Protein AF-A0A0S8KVJ9-F1 (afdb_monomer)

Radius of gyration: 24.04 Å; Cα contacts (8 Å, |Δi|>4): 212; chains: 1; bounding box: 94×37×38 Å

Secondary structure (DSSP, 8-state):
--------------------HHHHHHHTTPPEEEEEEE----HHHHHHHHHHHHHHHHHH-GGGEEEEEEE-GGGGGGGBTT-TTHHHHHHHHHTT-EEEEEHHHHHHTT--GGGBPTT-EEES-HHHHHHHHHHTT-EEEE-

Nearest PDB structures (foldseek):
  1l1s-assembly1_A  TM=9.792E-01  e=1.559E-11  Methanothermobacter thermautotrophicus
  2pd2-assembly1_A  TM=9.332E-01  e=1.135E-09  Sulfurisphaera tokodaii str. 7
  8uja-assembly1_A  TM=9.379E-01  e=5.757E-09  Sulfurisphaera tokodaii str. 7
  2fb6-assembly1_A  TM=7.768E-01  e=2.602E-04  Bacteroides thetaiotaomicron VPI-5482
  4f97-assembly1_B  TM=3.739E-01  e=2.899E-01  Streptomyces hygroscopicus subsp. limoneus

Sequence (143 aa):
MLKFLAKSAVIALIVAFASSPAAMAAEAGRKHHVIFHVTDSDQIKWNQALNNAANLQKAVGKENIEVEVVVNGPGLDMMKFESPVGSRMKEAMNNGVSLLACAATMRAAKITEKDLYQGVKTVPGGVGQIMKRQEAGWTYIKI

Mean predicted aligned error: 8.73 Å

Solvent-accessible surface area (backbone atoms only — not comparable to full-atom values): 8201 Å² total; per-residue (Å²): 136,88,82,84,85,78,81,80,81,80,80,80,83,77,78,77,84,72,79,52,72,67,60,57,55,60,56,78,70,51,75,45,48,38,37,36,39,37,44,56,55,50,67,67,58,50,50,47,52,56,48,52,54,53,49,50,30,68,73,68,38,58,92,30,43,50,42,36,40,34,21,30,64,58,17,47,61,51,46,22,56,87,21,96,50,38,72,58,52,49,51,42,41,75,69,63,38,44,44,32,41,12,44,55,44,27,59,76,69,74,51,54,79,87,50,34,29,88,82,60,40,76,39,78,36,36,69,60,51,50,49,57,38,44,76,72,69,30,45,7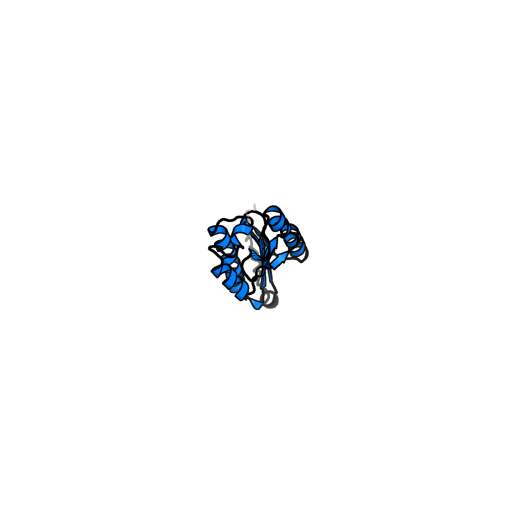8,42,84,91

Foldseek 3Di:
DDDDPDPDDDPDPPPPPDPDPVNVVVLLQAQAEAEEEEAACDPVVVVVLLVVLVVVCVVNPLVRYAAEYEYAHHVVVCQFQPHPCLVSVVVSVVSRYAAEYAVVRCVVVVHDPNRGRPRHHYDPGRVVVVVVCVVVVHHYHYD

pLDDT: mean 89.13, std 16.62, range [39.34, 98.88]

Structure (mmCIF, N/CA/C/O backbone):
data_AF-A0A0S8KVJ9-F1
#
_entry.id   AF-A0A0S8KVJ9-F1
#
loop_
_atom_site.group_PDB
_atom_site.id
_atom_site.type_symbol
_atom_site.label_atom_id
_atom_site.label_alt_id
_atom_site.label_comp_id
_atom_site.label_asym_id
_atom_site.label_entity_id
_atom_site.label_seq_id
_atom_site.pdbx_PDB_ins_code
_atom_site.Cartn_x
_atom_site.Cartn_y
_atom_site.Cartn_z
_atom_site.occupancy
_atom_site.B_iso_or_equiv
_atom_site.auth_seq_id
_atom_site.auth_comp_id
_atom_site.auth_asym_id
_atom_site.auth_atom_id
_atom_site.pdbx_PDB_model_num
ATOM 1 N N . MET A 1 1 ? -78.689 23.752 2.067 1.00 39.34 1 MET A N 1
ATOM 2 C CA . MET A 1 1 ? -77.702 23.004 1.261 1.00 39.34 1 MET A CA 1
ATOM 3 C C . MET A 1 1 ? -76.295 23.309 1.764 1.00 39.34 1 MET A C 1
ATOM 5 O O . MET A 1 1 ? -75.840 24.439 1.682 1.00 39.34 1 MET A O 1
ATOM 9 N N . LEU A 1 2 ? -75.710 22.280 2.374 1.00 43.84 2 LEU A N 1
ATOM 10 C CA . LEU A 1 2 ? -74.306 21.950 2.635 1.00 43.84 2 LEU A CA 1
ATOM 11 C C . LEU A 1 2 ? -73.200 22.880 2.081 1.00 43.84 2 LEU A C 1
ATOM 13 O O . LEU A 1 2 ? -73.023 22.959 0.870 1.00 43.84 2 LEU A O 1
ATOM 17 N N . LYS A 1 3 ? -72.354 23.426 2.968 1.00 40.72 3 LYS A N 1
ATOM 18 C CA . LYS A 1 3 ? -70.911 23.629 2.718 1.00 40.72 3 LYS A CA 1
ATOM 19 C C . LYS A 1 3 ? -70.130 23.368 4.013 1.00 40.72 3 LYS A C 1
ATOM 21 O O . LYS A 1 3 ? -69.891 24.273 4.803 1.00 40.72 3 LYS A O 1
ATOM 26 N N . PHE A 1 4 ? -69.777 22.102 4.239 1.00 44.34 4 PHE A N 1
ATOM 27 C CA . PHE A 1 4 ? -68.784 21.702 5.239 1.00 44.34 4 PHE A CA 1
ATOM 28 C C . PHE A 1 4 ? -67.394 22.068 4.708 1.00 44.34 4 PHE A C 1
ATOM 30 O O . PHE A 1 4 ? -66.943 21.511 3.710 1.00 44.34 4 PHE A O 1
ATOM 37 N N . LEU A 1 5 ? -66.720 23.005 5.372 1.00 55.50 5 LEU A N 1
ATOM 38 C CA . LEU A 1 5 ? -65.309 23.303 5.147 1.00 55.50 5 LEU A CA 1
ATOM 39 C C . LEU A 1 5 ? -64.486 22.436 6.115 1.00 55.50 5 LEU A C 1
ATOM 41 O O . LEU A 1 5 ? -64.148 22.865 7.216 1.00 55.50 5 LEU A O 1
ATOM 45 N N . ALA A 1 6 ? -64.218 21.183 5.747 1.00 51.88 6 ALA A N 1
ATOM 46 C CA . ALA A 1 6 ? -63.342 20.315 6.529 1.00 51.88 6 ALA A CA 1
ATOM 47 C C . ALA A 1 6 ? -61.878 20.627 6.175 1.00 51.88 6 ALA A C 1
ATOM 49 O O . ALA A 1 6 ? -61.394 20.283 5.099 1.00 51.88 6 ALA A O 1
ATOM 50 N N . LYS A 1 7 ? -61.178 21.319 7.079 1.00 46.62 7 LYS A N 1
ATOM 51 C CA . LYS A 1 7 ? -59.721 21.479 7.039 1.00 46.62 7 LYS A CA 1
ATOM 52 C C . LYS A 1 7 ? -59.084 20.126 7.369 1.00 46.62 7 LYS A C 1
ATOM 54 O O . LYS A 1 7 ? -58.979 19.771 8.540 1.00 46.62 7 LYS A O 1
ATOM 59 N N . SER A 1 8 ? -58.684 19.364 6.357 1.00 51.94 8 SER A N 1
ATOM 60 C CA . SER A 1 8 ? -57.922 18.128 6.557 1.00 51.94 8 SER A CA 1
ATOM 61 C C . SER A 1 8 ? -56.517 18.468 7.053 1.00 51.94 8 SER A C 1
ATOM 63 O O . SER A 1 8 ? -55.681 18.956 6.295 1.00 51.94 8 SER A O 1
ATOM 65 N N . ALA A 1 9 ? -56.263 18.234 8.340 1.00 57.25 9 ALA A N 1
ATOM 66 C CA . ALA A 1 9 ? -54.925 18.266 8.910 1.00 57.25 9 ALA A CA 1
ATOM 67 C C . ALA A 1 9 ? -54.165 17.012 8.454 1.00 57.25 9 ALA A C 1
ATOM 69 O O . ALA A 1 9 ? -54.484 15.896 8.859 1.00 57.25 9 ALA A O 1
ATOM 70 N N . VAL A 1 10 ? -53.171 17.195 7.587 1.00 54.25 10 VAL A N 1
ATOM 71 C CA . VAL A 1 10 ? -52.219 16.144 7.221 1.00 54.25 10 VAL A CA 1
ATOM 72 C C . VAL A 1 10 ? -51.217 16.024 8.369 1.00 54.25 10 VAL A C 1
ATOM 74 O O . VAL A 1 10 ? -50.367 16.892 8.550 1.00 54.25 10 VAL A O 1
ATOM 77 N N . ILE A 1 11 ? -51.338 14.972 9.179 1.00 55.00 11 ILE A N 1
ATOM 78 C CA . ILE A 1 11 ? -50.347 14.632 10.205 1.00 55.00 11 ILE A CA 1
ATOM 79 C C . ILE A 1 11 ? -49.155 13.994 9.484 1.00 55.00 11 ILE A C 1
ATOM 81 O O . ILE A 1 11 ? -49.228 12.854 9.031 1.00 55.00 11 ILE A O 1
ATOM 85 N N . ALA A 1 12 ? -48.061 14.744 9.346 1.00 57.59 12 ALA A N 1
ATOM 86 C CA . ALA A 1 12 ? -46.788 14.212 8.880 1.00 57.59 12 ALA A CA 1
ATOM 87 C C . ALA A 1 12 ? -46.187 13.329 9.985 1.00 57.59 12 ALA A C 1
ATOM 89 O O . ALA A 1 12 ? -45.748 13.825 11.023 1.00 57.59 12 ALA A O 1
ATOM 90 N N . LEU A 1 13 ? -46.192 12.013 9.777 1.00 57.78 13 LEU A N 1
ATOM 91 C CA . LEU A 1 13 ? -45.559 11.058 10.680 1.00 57.78 13 LEU A CA 1
ATOM 92 C C . LEU A 1 13 ? -44.036 11.131 10.485 1.00 57.78 13 LEU A C 1
ATOM 94 O O . LEU A 1 13 ? -43.472 10.460 9.624 1.00 57.78 13 LEU A O 1
ATOM 98 N N . ILE A 1 14 ? -43.366 11.985 11.259 1.00 62.69 14 ILE A N 1
ATOM 99 C CA . ILE A 1 14 ? -41.902 12.000 11.339 1.00 62.69 14 ILE A CA 1
ATOM 100 C C . ILE A 1 14 ? -41.491 10.775 12.160 1.00 62.69 14 ILE A C 1
ATOM 102 O O . ILE A 1 14 ? -41.536 10.791 13.389 1.00 62.69 14 ILE A O 1
ATOM 106 N N . VAL A 1 15 ? -41.117 9.689 11.484 1.00 62.44 15 VAL A N 1
ATOM 107 C CA . VAL A 1 15 ? -40.482 8.542 12.139 1.00 62.44 15 VAL A CA 1
ATOM 108 C C . VAL A 1 15 ? -39.050 8.950 12.476 1.00 62.44 15 VAL A C 1
ATOM 110 O O . VAL A 1 15 ? -38.163 8.923 11.626 1.00 62.44 15 VAL A O 1
ATOM 113 N N . ALA A 1 16 ? -38.825 9.382 13.716 1.00 61.03 16 ALA A N 1
ATOM 114 C CA . ALA A 1 16 ? -37.484 9.601 14.234 1.00 61.03 16 ALA A CA 1
ATOM 115 C C . ALA A 1 16 ? -36.781 8.239 14.358 1.00 61.03 16 ALA A C 1
ATOM 117 O O . ALA A 1 16 ? -37.086 7.454 15.256 1.00 61.03 16 ALA A O 1
ATOM 118 N N . PHE A 1 17 ? -35.852 7.943 13.446 1.00 64.62 17 PHE A N 1
ATOM 119 C CA . PHE A 1 17 ? -34.924 6.819 13.585 1.00 64.62 17 PHE A CA 1
ATOM 120 C C . PHE A 1 17 ? -33.962 7.118 14.744 1.00 64.62 17 PHE A C 1
ATOM 122 O O . PHE A 1 17 ? -32.867 7.641 14.554 1.00 64.62 17 PHE A O 1
ATOM 129 N N . ALA A 1 18 ? -34.391 6.827 15.971 1.00 65.94 18 ALA A N 1
ATOM 130 C CA . ALA A 1 18 ? -33.503 6.810 17.120 1.00 65.94 18 ALA A CA 1
ATOM 131 C C . ALA A 1 18 ? -32.612 5.564 17.019 1.00 65.94 18 ALA A C 1
ATOM 133 O O . ALA A 1 18 ? -33.074 4.433 17.185 1.00 65.94 18 ALA A O 1
ATOM 134 N N . SER A 1 19 ? -31.331 5.765 16.715 1.00 64.81 19 SER A N 1
ATOM 135 C CA . SER A 1 19 ? -30.332 4.698 16.729 1.00 64.81 19 SER A CA 1
ATOM 136 C C . SER A 1 19 ? -30.287 4.057 18.118 1.00 64.81 19 SER A C 1
ATOM 138 O O . SER A 1 19 ? -30.054 4.737 19.116 1.00 64.81 19 SER A O 1
ATOM 140 N N . SER A 1 20 ? -30.520 2.745 18.202 1.00 69.12 20 SER A N 1
ATOM 141 C CA . SER A 1 20 ? -30.469 2.028 19.481 1.00 69.12 20 SER A CA 1
ATOM 142 C C . SER A 1 20 ? -29.039 2.018 20.051 1.00 69.12 20 SER A C 1
ATOM 144 O O . SER A 1 20 ? -28.094 1.829 19.282 1.00 69.12 20 SER A O 1
ATOM 146 N N . PRO A 1 21 ? -28.846 2.122 21.382 1.00 67.00 21 PRO A N 1
ATOM 147 C CA . PRO A 1 21 ? -27.520 2.076 22.017 1.00 67.00 21 PRO A CA 1
ATOM 148 C C . PRO A 1 21 ? -26.697 0.833 21.641 1.00 67.00 21 PRO A C 1
ATOM 150 O O . PRO A 1 21 ? -25.482 0.909 21.478 1.00 67.00 21 PRO A O 1
ATOM 153 N N . ALA A 1 22 ? -27.368 -0.302 21.416 1.00 61.44 22 ALA A N 1
ATOM 154 C CA . ALA A 1 22 ? -26.744 -1.538 20.949 1.00 61.44 22 ALA A CA 1
ATOM 155 C C . ALA A 1 22 ? -26.145 -1.425 19.532 1.00 61.44 22 ALA A C 1
ATOM 157 O O . ALA A 1 22 ? -25.120 -2.040 19.257 1.00 61.44 22 ALA A O 1
ATOM 158 N N . ALA A 1 23 ? -26.739 -0.621 18.642 1.00 60.88 23 ALA A N 1
ATOM 159 C CA . ALA A 1 23 ? -26.218 -0.401 17.292 1.00 60.88 23 ALA A CA 1
ATOM 160 C C . ALA A 1 23 ? -24.950 0.469 17.304 1.00 60.88 23 ALA A C 1
ATOM 162 O O . ALA A 1 23 ? -24.013 0.178 16.566 1.00 60.88 23 ALA A O 1
ATOM 163 N N . MET A 1 24 ? -24.887 1.473 18.188 1.00 59.25 24 MET A N 1
ATOM 164 C CA . MET A 1 24 ? -23.684 2.297 18.382 1.00 59.25 24 MET A CA 1
ATOM 165 C C . MET A 1 24 ? -22.543 1.493 19.023 1.00 59.25 24 MET A C 1
ATOM 167 O O . MET A 1 24 ? -21.400 1.571 18.580 1.00 59.25 24 MET A O 1
ATOM 171 N N . ALA A 1 25 ? -22.848 0.654 20.018 1.00 58.62 25 ALA A N 1
ATOM 172 C CA . ALA A 1 25 ? -21.860 -0.235 20.634 1.00 58.62 25 ALA A CA 1
ATOM 173 C C . ALA A 1 25 ? -21.349 -1.317 19.661 1.00 58.62 25 ALA A C 1
ATOM 175 O O . ALA A 1 25 ? -20.169 -1.657 19.682 1.00 58.62 25 ALA A O 1
ATOM 176 N N . ALA A 1 26 ? -22.213 -1.824 18.773 1.00 59.09 26 ALA A N 1
ATOM 177 C CA . ALA A 1 26 ? -21.833 -2.771 17.725 1.00 59.09 26 ALA A CA 1
ATOM 178 C C . ALA A 1 26 ? -20.967 -2.145 16.620 1.00 59.09 26 ALA A C 1
ATOM 180 O O . ALA A 1 26 ? -20.329 -2.878 15.868 1.00 59.09 26 ALA A O 1
ATOM 181 N N . GLU A 1 27 ? -20.955 -0.817 16.486 1.00 61.03 27 GLU A N 1
ATOM 182 C CA . GLU A 1 27 ? -20.034 -0.100 15.603 1.00 61.03 27 GLU A CA 1
ATOM 183 C C . GLU A 1 27 ? -18.670 0.107 16.280 1.00 61.03 27 GLU A C 1
ATOM 185 O O . GLU A 1 27 ? -17.639 -0.148 15.664 1.00 61.03 27 GLU A O 1
ATOM 190 N N . ALA A 1 28 ? -18.664 0.425 17.580 1.00 59.44 28 ALA A N 1
ATOM 191 C CA . ALA A 1 28 ? -17.474 0.696 18.396 1.00 59.44 28 ALA A CA 1
ATOM 192 C C . ALA A 1 28 ? -16.560 -0.521 18.694 1.00 59.44 28 ALA A C 1
ATOM 194 O O . ALA A 1 28 ? -15.683 -0.442 19.550 1.00 59.44 28 ALA A O 1
ATOM 195 N N . GLY A 1 29 ? -16.741 -1.646 17.998 1.00 64.56 29 GLY A N 1
ATOM 196 C CA . GLY A 1 29 ? -15.921 -2.854 18.156 1.00 64.56 29 GLY A CA 1
ATOM 197 C C . GLY A 1 29 ? -15.735 -3.669 16.877 1.00 64.56 29 GLY A C 1
ATOM 198 O O . GLY A 1 29 ? -15.263 -4.807 16.942 1.00 64.56 29 GLY A O 1
ATOM 199 N N . AR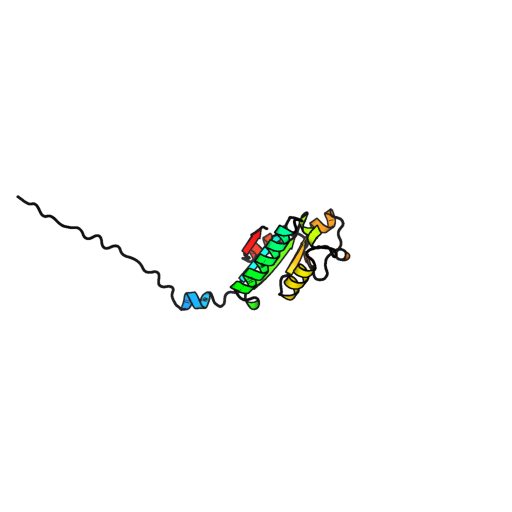G A 1 30 ? -16.123 -3.139 15.706 1.00 79.31 30 ARG A N 1
ATOM 200 C CA . ARG A 1 30 ? -15.871 -3.837 14.439 1.00 79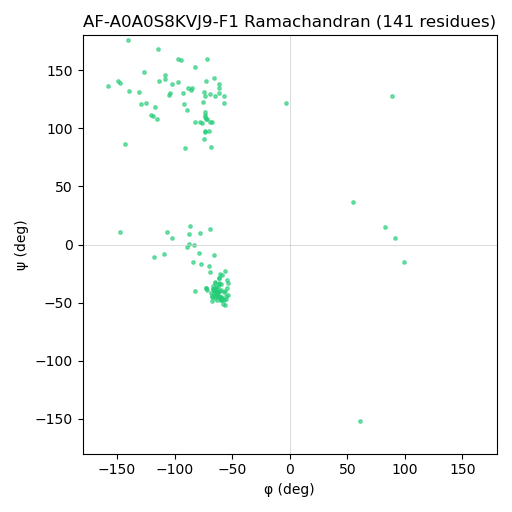.31 30 ARG A CA 1
ATOM 201 C C . ARG A 1 30 ? -14.403 -3.725 14.070 1.00 79.31 30 ARG A C 1
ATOM 203 O O . ARG A 1 30 ? -13.842 -2.638 14.015 1.00 79.31 30 ARG A O 1
ATOM 210 N N . LYS A 1 31 ? -13.813 -4.869 13.733 1.00 91.19 31 LYS A N 1
ATOM 211 C CA . LYS A 1 31 ? -12.556 -4.890 12.996 1.00 91.19 31 LYS A CA 1
ATOM 212 C C . LYS A 1 31 ? -12.836 -4.547 11.541 1.00 91.19 31 LYS A C 1
ATOM 214 O O . LYS A 1 31 ? -13.641 -5.205 10.884 1.00 91.19 31 LYS A O 1
ATOM 219 N N . HIS A 1 32 ? -12.184 -3.502 11.068 1.00 96.62 32 HIS A N 1
ATOM 220 C CA . HIS A 1 32 ? -12.206 -3.062 9.688 1.00 96.62 32 HIS A CA 1
ATOM 221 C C . HIS A 1 32 ? -11.024 -3.649 8.925 1.00 96.62 32 HIS A C 1
ATOM 223 O O . HIS A 1 32 ? -9.992 -4.008 9.493 1.00 96.62 32 HIS A O 1
ATOM 229 N N . HIS A 1 33 ? -11.155 -3.694 7.608 1.00 98.31 33 HIS A N 1
ATOM 230 C CA . HIS A 1 33 ? -10.071 -4.100 6.732 1.00 98.31 33 HIS A CA 1
ATOM 231 C C . HIS A 1 33 ? -10.167 -3.380 5.390 1.00 98.31 33 HIS A C 1
ATOM 233 O O . HIS A 1 33 ? -11.257 -3.125 4.868 1.00 98.31 33 HIS A O 1
ATOM 239 N N . VAL A 1 34 ? -9.025 -2.986 4.844 1.00 98.75 34 VAL A N 1
ATOM 240 C CA . VAL A 1 34 ? -8.975 -2.218 3.600 1.00 98.75 34 VAL A CA 1
ATOM 241 C C . VAL A 1 34 ? -7.734 -2.566 2.800 1.00 98.75 34 VAL A C 1
ATOM 243 O O . VAL A 1 34 ? -6.638 -2.713 3.341 1.00 98.75 34 VAL A O 1
ATOM 246 N N . ILE A 1 35 ? -7.918 -2.680 1.488 1.00 98.88 35 ILE A N 1
ATOM 247 C CA . ILE A 1 35 ? -6.831 -2.797 0.528 1.00 98.88 35 ILE A CA 1
ATOM 248 C C . ILE A 1 35 ? -6.848 -1.599 -0.422 1.00 98.88 35 ILE A C 1
ATOM 250 O O . ILE A 1 35 ? -7.801 -1.372 -1.171 1.00 98.88 35 ILE A O 1
ATOM 254 N N . PHE A 1 36 ? -5.766 -0.829 -0.387 1.00 98.88 36 PHE A N 1
ATOM 255 C CA . PHE A 1 36 ? -5.490 0.234 -1.340 1.00 98.88 36 PHE A CA 1
ATOM 256 C C . PHE A 1 36 ? -4.739 -0.328 -2.539 1.00 98.88 36 PHE A C 1
ATOM 258 O O . PHE A 1 36 ? -3.767 -1.061 -2.379 1.00 98.88 36 PHE A O 1
ATOM 265 N N . HIS A 1 37 ? -5.152 0.050 -3.741 1.00 98.69 37 HIS A N 1
ATOM 266 C CA . HIS A 1 37 ? -4.514 -0.376 -4.979 1.00 98.69 37 HIS A CA 1
ATOM 267 C C . HIS A 1 37 ? -3.890 0.806 -5.705 1.00 98.69 37 HIS A C 1
ATOM 269 O O . HIS A 1 37 ? -4.596 1.609 -6.319 1.00 98.69 37 HIS A O 1
ATOM 275 N N . VAL A 1 38 ? -2.561 0.864 -5.693 1.00 98.50 38 VAL A N 1
ATOM 276 C CA . VAL A 1 38 ? -1.778 1.917 -6.348 1.00 98.50 38 VAL A CA 1
ATOM 277 C C . VAL A 1 38 ? -1.162 1.357 -7.628 1.00 98.50 38 VAL A C 1
ATOM 279 O O . VAL A 1 38 ? -0.531 0.303 -7.610 1.00 98.50 38 VAL A O 1
ATOM 282 N N . THR A 1 39 ? -1.361 2.052 -8.747 1.00 97.69 39 THR A N 1
ATOM 283 C CA . THR A 1 39 ? -0.825 1.646 -10.067 1.00 97.69 39 THR A CA 1
ATOM 284 C C . THR A 1 39 ? 0.144 2.659 -10.662 1.00 97.69 39 THR A C 1
ATOM 286 O O . THR A 1 39 ? 0.769 2.378 -11.678 1.00 97.69 39 THR A O 1
ATOM 289 N N . ASP A 1 40 ? 0.236 3.850 -10.077 1.00 96.50 40 ASP A N 1
ATOM 290 C CA . ASP A 1 40 ? 0.919 5.006 -10.653 1.00 96.50 40 ASP A CA 1
ATOM 291 C C . ASP A 1 40 ? 2.228 5.291 -9.904 1.00 96.50 40 ASP A C 1
ATOM 293 O O . ASP A 1 40 ? 2.292 5.114 -8.686 1.00 96.50 40 ASP A O 1
ATOM 297 N N . SER A 1 41 ? 3.267 5.703 -10.628 1.00 96.06 41 SER A N 1
ATOM 298 C CA . SER A 1 41 ? 4.559 6.126 -10.077 1.00 96.06 41 SER A CA 1
ATOM 299 C C . SER A 1 41 ? 4.557 7.587 -9.615 1.00 96.06 41 SER A C 1
ATOM 301 O O . SER A 1 41 ? 5.578 8.075 -9.148 1.00 96.06 41 SER A O 1
ATOM 303 N N . ASP A 1 42 ? 3.448 8.308 -9.756 1.00 97.00 42 ASP A N 1
ATOM 304 C CA . ASP A 1 42 ? 3.319 9.691 -9.319 1.00 97.00 42 ASP A CA 1
ATOM 305 C C . ASP A 1 42 ? 3.427 9.833 -7.788 1.00 97.00 42 ASP A C 1
ATOM 307 O O . ASP A 1 42 ? 2.720 9.183 -7.008 1.00 97.00 42 ASP A O 1
ATOM 311 N N . GLN A 1 43 ? 4.311 10.732 -7.349 1.00 96.88 43 GLN A N 1
ATOM 312 C CA . GLN A 1 43 ? 4.594 10.949 -5.931 1.00 96.88 43 GLN A CA 1
ATOM 313 C C . GLN A 1 43 ? 3.377 11.501 -5.171 1.00 96.88 43 GLN A C 1
ATOM 315 O O . GLN A 1 43 ? 3.192 11.182 -3.993 1.00 96.88 43 GLN A O 1
ATOM 320 N N . ILE A 1 44 ? 2.528 12.311 -5.813 1.00 97.31 44 ILE A N 1
ATOM 321 C CA . ILE A 1 44 ? 1.331 12.885 -5.186 1.00 97.31 44 ILE A CA 1
ATOM 322 C C . ILE A 1 44 ? 0.319 11.772 -4.897 1.00 97.31 44 ILE A C 1
ATOM 324 O O . ILE A 1 44 ? -0.186 11.690 -3.776 1.00 97.31 44 ILE A O 1
ATOM 328 N N . LYS A 1 45 ? 0.084 10.863 -5.848 1.00 97.44 45 LYS A N 1
ATOM 329 C CA . LYS A 1 45 ? -0.788 9.690 -5.663 1.00 97.44 45 LYS A CA 1
ATOM 330 C C . LYS A 1 45 ? -0.270 8.743 -4.586 1.00 97.44 45 LYS A C 1
ATOM 332 O O . LYS A 1 45 ? -1.038 8.282 -3.743 1.00 97.44 45 LYS A O 1
ATOM 337 N N . TRP A 1 46 ? 1.037 8.507 -4.536 1.00 97.81 46 TRP A N 1
ATOM 338 C CA . TRP A 1 46 ? 1.645 7.737 -3.448 1.00 97.81 46 TRP A CA 1
ATOM 339 C C . TRP A 1 46 ? 1.436 8.380 -2.085 1.00 97.81 46 TRP A C 1
ATOM 341 O O . TRP A 1 46 ? 1.022 7.729 -1.124 1.00 97.81 46 TRP A O 1
ATOM 351 N N . ASN A 1 47 ? 1.662 9.687 -2.010 1.00 97.88 47 ASN A N 1
ATOM 352 C CA . ASN A 1 47 ? 1.431 10.445 -0.796 1.00 97.88 47 ASN A CA 1
ATOM 353 C C . ASN A 1 47 ? -0.042 10.412 -0.371 1.00 97.88 47 ASN A C 1
ATOM 355 O O . ASN A 1 47 ? -0.314 10.331 0.827 1.00 97.88 47 ASN A O 1
ATOM 359 N N . GLN A 1 48 ? -0.970 10.432 -1.329 1.00 98.31 48 GLN A N 1
ATOM 360 C CA . GLN A 1 48 ? -2.402 10.285 -1.089 1.00 98.31 48 GLN A CA 1
ATOM 361 C C . GLN A 1 48 ? -2.745 8.900 -0.528 1.00 98.31 48 GLN A C 1
ATOM 363 O O . GLN A 1 48 ? -3.459 8.826 0.470 1.00 98.31 48 GLN A O 1
ATOM 368 N N . ALA A 1 49 ? -2.213 7.816 -1.101 1.00 98.38 49 ALA A N 1
ATOM 369 C CA . ALA A 1 49 ? -2.439 6.460 -0.597 1.00 98.38 49 ALA A CA 1
ATOM 370 C C . ALA A 1 49 ? -2.005 6.319 0.872 1.00 98.38 49 ALA A C 1
ATOM 372 O O . ALA A 1 49 ? -2.773 5.846 1.711 1.00 98.38 49 ALA A 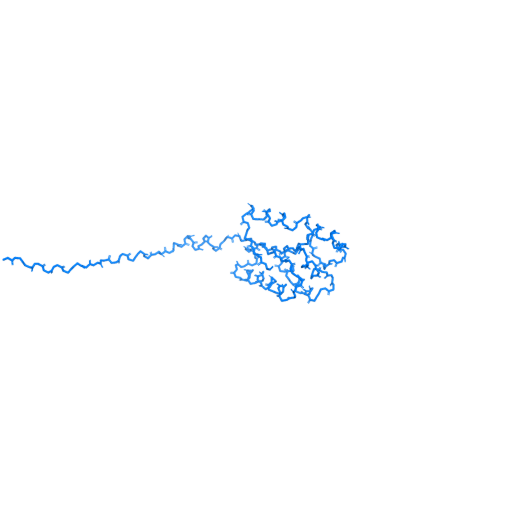O 1
ATOM 373 N N . LEU A 1 50 ? -0.797 6.794 1.198 1.00 98.50 50 LEU A N 1
ATOM 374 C CA . LEU A 1 50 ? -0.249 6.741 2.556 1.00 98.50 50 LEU A CA 1
ATOM 375 C C . LEU A 1 50 ? -1.030 7.637 3.532 1.00 98.50 50 LEU A C 1
ATOM 377 O O . LEU A 1 50 ? -1.283 7.234 4.666 1.00 98.50 50 LEU A O 1
ATOM 381 N N . ASN A 1 51 ? -1.470 8.821 3.088 1.00 98.62 51 ASN A N 1
ATOM 382 C CA . ASN A 1 51 ? -2.341 9.695 3.880 1.00 98.62 51 ASN A CA 1
ATOM 383 C C . ASN A 1 51 ? -3.688 9.032 4.176 1.00 98.62 51 ASN A C 1
ATOM 385 O O . ASN A 1 51 ? -4.160 9.087 5.306 1.00 98.62 51 ASN A O 1
ATOM 389 N N . ASN A 1 52 ? -4.305 8.395 3.181 1.00 98.62 52 ASN A N 1
ATOM 390 C CA . ASN A 1 52 ? -5.595 7.734 3.351 1.00 98.62 52 ASN A CA 1
ATOM 391 C C . ASN A 1 52 ? -5.495 6.558 4.327 1.00 98.62 52 ASN A C 1
ATOM 393 O O . ASN A 1 52 ? -6.356 6.419 5.193 1.00 98.62 52 ASN A O 1
ATOM 397 N N . ALA A 1 53 ? -4.424 5.764 4.243 1.00 98.56 53 ALA A N 1
ATOM 398 C CA . ALA A 1 53 ? -4.142 4.705 5.208 1.00 98.56 53 ALA A CA 1
ATOM 399 C C . ALA A 1 53 ? -4.025 5.251 6.643 1.00 98.56 53 ALA A C 1
ATOM 401 O O . ALA A 1 53 ? -4.728 4.784 7.540 1.00 98.56 53 ALA A O 1
ATOM 402 N N . ALA A 1 54 ? -3.199 6.283 6.849 1.00 98.44 54 ALA A N 1
ATOM 403 C CA . ALA A 1 54 ? -3.004 6.898 8.162 1.00 98.44 54 ALA A CA 1
ATOM 404 C C . ALA A 1 54 ? -4.293 7.539 8.708 1.00 98.44 54 ALA A C 1
ATOM 406 O O . ALA A 1 54 ? -4.617 7.397 9.888 1.00 98.44 54 ALA A O 1
ATOM 407 N N . ASN A 1 55 ? -5.062 8.213 7.851 1.00 98.38 55 ASN A N 1
ATOM 408 C CA . ASN A 1 55 ? -6.326 8.837 8.230 1.00 98.38 55 ASN A CA 1
ATOM 409 C C . ASN A 1 55 ? -7.378 7.800 8.632 1.00 98.38 55 ASN A C 1
ATOM 411 O O . ASN A 1 55 ? -8.074 8.014 9.622 1.00 98.38 55 ASN A O 1
ATOM 415 N N . LEU A 1 56 ? -7.472 6.670 7.921 1.00 96.75 56 LEU A N 1
ATOM 416 C CA . LEU A 1 56 ? -8.365 5.580 8.315 1.00 96.75 56 LEU A CA 1
ATOM 417 C C . LEU A 1 56 ? -7.962 4.995 9.667 1.00 96.75 56 LEU A C 1
ATOM 419 O O . LEU A 1 56 ? -8.809 4.894 10.549 1.00 96.75 56 LEU A O 1
ATOM 423 N N . GLN A 1 57 ? -6.676 4.695 9.868 1.00 97.44 57 GLN A N 1
ATOM 424 C CA . GLN A 1 57 ? -6.173 4.226 11.163 1.00 97.44 57 GLN A CA 1
ATOM 425 C C . GLN A 1 57 ? -6.484 5.211 12.296 1.00 97.44 57 GLN A C 1
ATOM 427 O O . GLN A 1 57 ? -6.881 4.792 13.379 1.00 97.44 57 GLN A O 1
ATOM 432 N N . LYS A 1 58 ? -6.359 6.521 12.053 1.00 96.94 58 LYS A N 1
ATOM 433 C CA . LYS A 1 58 ? -6.721 7.558 13.030 1.00 96.94 58 LYS A CA 1
ATOM 434 C C . LYS A 1 58 ? -8.225 7.603 13.312 1.00 96.94 58 LYS A C 1
ATOM 436 O O . LYS A 1 58 ? -8.609 7.851 14.450 1.00 96.94 58 LYS A O 1
ATOM 441 N N . ALA A 1 59 ? -9.058 7.408 12.294 1.00 95.44 59 ALA A N 1
ATOM 442 C CA . ALA A 1 59 ? -10.507 7.512 12.419 1.00 95.44 59 ALA A CA 1
ATOM 443 C C . ALA A 1 59 ? -11.122 6.342 13.199 1.00 95.44 59 ALA A C 1
ATOM 445 O O . ALA A 1 59 ? -12.041 6.565 13.980 1.00 95.44 59 ALA A O 1
ATOM 446 N N . VAL A 1 60 ? -10.621 5.117 12.998 1.00 94.38 60 VAL A N 1
ATOM 447 C CA . VAL A 1 60 ? -11.219 3.902 13.590 1.00 94.38 6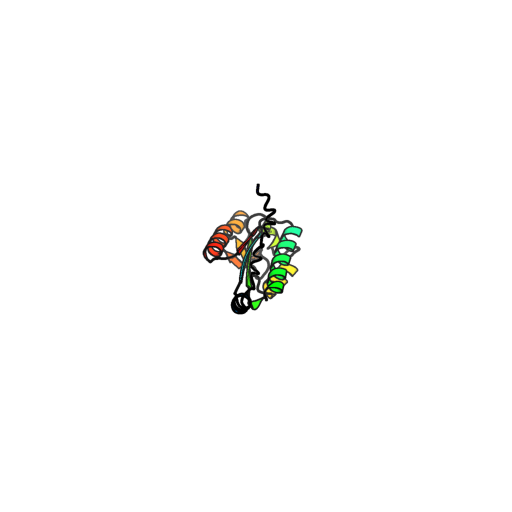0 VAL A CA 1
ATOM 448 C C . VAL A 1 60 ? -10.378 3.269 14.705 1.00 94.38 60 VAL A C 1
ATOM 450 O O . VAL A 1 60 ? -10.844 2.362 15.389 1.00 94.38 60 VAL A O 1
ATOM 453 N N . GLY A 1 61 ? -9.152 3.749 14.918 1.00 94.38 61 GLY A N 1
ATOM 454 C CA . GLY A 1 61 ? -8.164 3.127 15.802 1.00 94.38 61 GLY A CA 1
ATOM 455 C C . GLY A 1 61 ? -7.318 2.108 15.040 1.00 94.38 61 GLY A C 1
ATOM 456 O O . GLY A 1 61 ? -7.839 1.216 14.369 1.00 94.38 61 GLY A O 1
ATOM 457 N N . LYS A 1 62 ? -5.989 2.235 15.128 1.00 93.88 62 LYS A N 1
ATOM 458 C CA . LYS A 1 62 ? -5.032 1.406 14.369 1.00 93.88 62 LYS A CA 1
ATOM 459 C C . LYS A 1 62 ? -5.144 -0.087 14.694 1.00 93.88 62 LYS A C 1
ATOM 461 O O . LYS A 1 62 ? -4.847 -0.924 13.856 1.00 93.88 62 LYS A O 1
ATOM 466 N N . GLU A 1 63 ? -5.568 -0.412 15.906 1.00 93.94 63 GLU A N 1
ATOM 467 C CA . GLU A 1 63 ? -5.806 -1.763 16.411 1.00 93.94 63 GLU A CA 1
ATOM 468 C C . GLU A 1 63 ? -7.123 -2.372 15.910 1.00 93.94 63 GLU A C 1
ATOM 470 O O . GLU A 1 63 ? -7.296 -3.592 15.955 1.00 93.94 63 GLU A O 1
ATOM 475 N N . ASN A 1 64 ? -8.024 -1.533 15.394 1.00 95.88 64 ASN A N 1
ATOM 476 C CA . ASN A 1 64 ? -9.327 -1.932 14.872 1.00 95.88 64 ASN A CA 1
ATOM 477 C C . ASN A 1 64 ? -9.354 -1.977 13.341 1.00 95.88 64 ASN A C 1
ATOM 479 O O . ASN A 1 64 ? -10.423 -2.190 12.773 1.00 95.88 64 ASN A O 1
ATOM 483 N N . ILE A 1 65 ? -8.223 -1.781 12.652 1.00 97.38 65 ILE A N 1
ATOM 484 C CA . ILE A 1 65 ? -8.163 -1.864 11.190 1.00 97.38 65 ILE A CA 1
ATOM 485 C C . ILE A 1 65 ? -6.908 -2.559 10.673 1.00 97.38 65 ILE A C 1
ATOM 487 O O . ILE A 1 65 ? -5.784 -2.213 11.027 1.00 97.38 65 ILE A O 1
ATOM 491 N N . GLU A 1 66 ? -7.110 -3.492 9.749 1.00 98.50 66 GLU A N 1
ATOM 492 C CA . GLU A 1 66 ? -6.041 -4.036 8.917 1.00 98.50 66 GLU A CA 1
ATOM 493 C C . GLU A 1 66 ? -5.937 -3.252 7.605 1.00 98.50 66 GLU A C 1
ATOM 495 O O . GLU A 1 66 ? -6.932 -3.034 6.910 1.00 98.50 66 GLU A O 1
ATOM 500 N N . VAL A 1 67 ? -4.722 -2.821 7.258 1.00 98.81 67 VAL A N 1
ATOM 501 C CA . VAL A 1 67 ? -4.470 -2.016 6.058 1.00 98.81 67 VAL A CA 1
ATOM 502 C C . VAL A 1 67 ? -3.414 -2.684 5.190 1.00 98.81 67 VAL A C 1
ATOM 504 O O . VAL A 1 67 ? -2.269 -2.878 5.604 1.00 98.81 67 VAL A O 1
ATOM 507 N N . GLU A 1 68 ? -3.788 -2.967 3.947 1.00 98.88 68 GLU A N 1
ATOM 508 C CA . GLU A 1 68 ? -2.868 -3.373 2.891 1.00 98.88 68 GLU A CA 1
ATOM 509 C C . GLU A 1 68 ? -2.797 -2.297 1.807 1.00 98.88 68 GLU A C 1
ATOM 511 O O . GLU A 1 68 ? -3.804 -1.708 1.420 1.00 98.88 68 GLU A O 1
ATOM 516 N N . VAL A 1 69 ? -1.601 -2.062 1.278 1.00 98.81 69 VAL A N 1
ATOM 517 C CA . VAL A 1 69 ? -1.386 -1.298 0.049 1.00 98.81 69 VAL A CA 1
ATOM 518 C C . VAL A 1 69 ? -0.730 -2.240 -0.942 1.00 98.81 69 VAL A C 1
ATOM 520 O O . VAL A 1 69 ? 0.418 -2.639 -0.762 1.00 98.81 69 VAL A O 1
ATOM 523 N N . VAL A 1 70 ? -1.461 -2.614 -1.983 1.00 98.81 70 VAL A N 1
ATOM 524 C CA . VAL A 1 70 ? -0.961 -3.473 -3.051 1.00 98.81 70 VAL A CA 1
ATOM 525 C C . VAL A 1 70 ? -0.628 -2.656 -4.284 1.00 98.81 70 VAL A C 1
ATOM 527 O O . VAL A 1 70 ? -1.362 -1.746 -4.679 1.00 98.81 70 VAL A O 1
ATOM 530 N N . VAL A 1 71 ? 0.497 -2.999 -4.900 1.00 98.56 71 VAL A N 1
ATOM 531 C CA . VAL A 1 71 ? 1.074 -2.223 -5.989 1.00 98.56 71 VAL A CA 1
ATOM 532 C C . VAL A 1 71 ? 1.427 -3.123 -7.153 1.00 98.56 71 VAL A C 1
ATOM 534 O O . VAL A 1 71 ? 2.065 -4.168 -7.006 1.00 98.56 71 VAL A O 1
ATOM 537 N N . ASN A 1 72 ? 1.005 -2.704 -8.335 1.00 97.00 72 ASN A N 1
ATOM 538 C CA . ASN A 1 72 ? 1.381 -3.295 -9.608 1.00 97.00 72 ASN A CA 1
ATOM 539 C C . ASN A 1 72 ? 1.587 -2.170 -10.641 1.00 97.00 72 ASN A C 1
ATOM 541 O O . ASN A 1 72 ? 1.378 -0.993 -10.351 1.00 97.00 72 ASN A O 1
ATOM 545 N N . GLY A 1 73 ? 2.026 -2.537 -11.844 1.00 96.00 73 GLY A N 1
ATOM 546 C CA . GLY A 1 73 ? 2.300 -1.570 -12.908 1.00 96.00 73 GLY A CA 1
ATOM 547 C C . GLY A 1 73 ? 3.399 -0.552 -12.548 1.00 96.00 73 GLY A C 1
ATOM 548 O O . GLY A 1 73 ? 4.286 -0.877 -11.753 1.00 96.00 73 GLY A O 1
ATOM 549 N N . PRO A 1 74 ? 3.345 0.664 -13.126 1.00 96.56 74 PRO A N 1
ATOM 550 C CA . PRO A 1 74 ? 4.319 1.734 -12.881 1.00 96.56 74 PRO A CA 1
ATOM 551 C C . PRO A 1 74 ? 4.519 2.094 -11.407 1.00 96.56 74 PRO A C 1
ATOM 553 O O . PRO A 1 74 ? 5.623 2.446 -11.005 1.00 96.56 74 PRO A O 1
ATOM 556 N N . GLY A 1 75 ? 3.490 1.941 -10.567 1.00 96.56 75 GLY A N 1
ATOM 557 C CA . GLY A 1 75 ? 3.590 2.259 -9.141 1.00 96.56 75 GLY A CA 1
ATOM 558 C C . GLY A 1 75 ? 4.703 1.518 -8.403 1.00 96.56 75 GLY A C 1
ATOM 559 O O . GLY A 1 75 ? 5.194 2.017 -7.394 1.00 96.56 75 GLY A O 1
ATOM 560 N N . LEU A 1 76 ? 5.162 0.376 -8.923 1.00 96.88 76 LEU A N 1
ATOM 561 C CA . LEU A 1 76 ? 6.270 -0.381 -8.344 1.00 96.88 76 LEU A CA 1
ATOM 562 C C . LEU A 1 76 ? 7.576 0.435 -8.257 1.00 96.88 76 LEU A C 1
ATOM 564 O O . LEU A 1 76 ? 8.383 0.178 -7.366 1.00 96.88 76 LEU A O 1
ATOM 568 N N . ASP A 1 77 ? 7.773 1.443 -9.113 1.00 95.94 77 ASP A N 1
ATOM 569 C CA . ASP A 1 77 ? 8.960 2.307 -9.066 1.00 95.94 77 ASP A CA 1
ATOM 570 C C . ASP A 1 77 ? 9.098 3.049 -7.733 1.00 95.94 77 ASP A C 1
ATOM 572 O O . ASP A 1 77 ? 10.204 3.203 -7.217 1.00 95.94 77 ASP A O 1
ATOM 576 N N . MET A 1 78 ? 7.979 3.422 -7.114 1.00 97.12 78 MET A N 1
ATOM 577 C CA . MET A 1 78 ? 7.971 4.098 -5.815 1.00 97.12 78 MET A CA 1
ATOM 578 C C . MET A 1 78 ? 8.181 3.146 -4.634 1.00 97.12 78 MET A C 1
ATOM 580 O O . MET A 1 78 ? 8.371 3.615 -3.515 1.00 97.12 78 MET A O 1
ATOM 584 N N . MET A 1 79 ? 8.201 1.828 -4.857 1.00 97.12 79 MET A N 1
ATOM 585 C CA . MET A 1 79 ? 8.569 0.838 -3.837 1.00 97.12 79 MET A CA 1
ATOM 586 C C . MET A 1 79 ? 10.067 0.528 -3.809 1.00 97.12 79 MET A C 1
ATOM 588 O O . MET A 1 79 ? 10.492 -0.271 -2.977 1.00 97.12 79 MET A O 1
ATOM 592 N N . LYS A 1 80 ? 10.872 1.118 -4.698 1.00 96.25 80 LYS A N 1
ATOM 593 C CA . LYS A 1 80 ? 12.318 0.874 -4.759 1.00 96.25 80 LYS A CA 1
ATOM 594 C C . LYS A 1 80 ? 13.067 1.503 -3.580 1.00 96.25 80 LYS A C 1
ATOM 596 O O . LYS A 1 80 ? 12.574 2.433 -2.942 1.00 96.25 80 LYS A O 1
ATOM 601 N N . PHE A 1 81 ? 14.278 1.014 -3.311 1.00 93.00 81 PHE A N 1
ATOM 602 C CA . PHE A 1 81 ? 15.131 1.492 -2.216 1.00 93.00 81 PHE A CA 1
ATOM 603 C C . PHE A 1 81 ? 15.353 3.016 -2.237 1.00 93.00 81 PHE A C 1
ATOM 605 O O . PHE A 1 81 ? 15.222 3.670 -1.206 1.00 93.00 81 PHE A O 1
ATOM 612 N N . GLU A 1 82 ? 15.602 3.593 -3.415 1.00 90.38 82 GLU A N 1
ATOM 613 C CA . GLU A 1 82 ? 15.880 5.029 -3.604 1.00 90.38 82 GLU A CA 1
ATOM 614 C C . GLU A 1 82 ? 14.613 5.890 -3.765 1.00 90.38 82 GLU A C 1
ATOM 616 O O . GLU A 1 82 ? 14.665 7.025 -4.235 1.00 90.38 82 GLU A O 1
ATOM 621 N N . SER A 1 83 ? 13.448 5.351 -3.402 1.00 94.94 83 SER A N 1
ATOM 622 C CA . SER A 1 83 ? 12.174 6.035 -3.589 1.00 94.94 83 SER A CA 1
ATOM 623 C C . SER A 1 83 ? 12.102 7.362 -2.816 1.00 94.94 83 SER A C 1
ATOM 625 O O . SER A 1 83 ? 12.373 7.386 -1.608 1.00 94.94 83 SER A O 1
ATOM 627 N N . PRO A 1 84 ? 11.613 8.454 -3.439 1.00 95.56 84 PRO A N 1
ATOM 628 C CA . PRO A 1 84 ? 11.404 9.731 -2.756 1.00 95.56 84 PRO A CA 1
ATOM 629 C C . PRO A 1 84 ? 10.310 9.666 -1.674 1.00 95.56 84 PRO A C 1
ATOM 631 O O . PRO A 1 84 ? 10.155 10.609 -0.899 1.00 95.56 84 PRO A O 1
ATOM 634 N N . VAL A 1 85 ? 9.548 8.566 -1.593 1.00 96.19 85 VAL A N 1
ATOM 635 C CA . VAL A 1 85 ? 8.568 8.305 -0.522 1.00 96.19 85 VAL A CA 1
ATOM 636 C C . VAL A 1 85 ? 9.028 7.229 0.469 1.00 96.19 85 VAL A C 1
ATOM 638 O O . VAL A 1 85 ? 8.246 6.809 1.320 1.00 96.19 85 VAL A O 1
ATOM 641 N N . GLY A 1 86 ? 10.295 6.800 0.418 1.00 96.50 86 GLY A N 1
ATOM 642 C CA . GLY A 1 86 ? 10.837 5.727 1.261 1.00 96.50 86 GLY A CA 1
ATOM 643 C C . GLY A 1 86 ? 10.660 5.953 2.766 1.00 96.50 86 GLY A C 1
ATOM 644 O O . GLY A 1 86 ? 10.204 5.061 3.485 1.00 96.50 86 GLY A O 1
ATOM 645 N N . SER A 1 87 ? 10.920 7.172 3.252 1.00 96.50 87 SER A N 1
ATOM 646 C CA . SER A 1 87 ? 10.709 7.529 4.664 1.00 96.50 87 SER A CA 1
ATOM 647 C C . SER A 1 87 ? 9.248 7.361 5.093 1.00 96.50 87 SER A C 1
ATOM 649 O O . SER A 1 87 ? 8.975 6.841 6.175 1.00 96.50 87 SER A O 1
ATOM 651 N N . ARG A 1 88 ? 8.308 7.720 4.215 1.00 97.56 88 ARG A N 1
ATOM 652 C CA . ARG A 1 88 ? 6.868 7.590 4.458 1.00 97.56 88 ARG A CA 1
ATOM 653 C C . ARG A 1 88 ? 6.398 6.141 4.394 1.00 97.56 88 ARG A C 1
ATOM 655 O O . ARG A 1 88 ? 5.554 5.741 5.189 1.00 97.56 88 ARG A O 1
ATOM 662 N N . MET A 1 89 ? 6.958 5.338 3.488 1.00 97.94 89 MET A N 1
ATOM 663 C CA . MET A 1 89 ? 6.712 3.893 3.455 1.00 97.94 89 MET A CA 1
ATOM 664 C C . MET A 1 89 ? 7.163 3.232 4.759 1.00 97.94 89 MET A C 1
ATOM 666 O O . MET A 1 89 ? 6.416 2.448 5.340 1.00 97.94 89 MET A O 1
ATOM 670 N N . LYS A 1 90 ? 8.355 3.590 5.256 1.00 98.06 90 LYS A N 1
ATOM 671 C CA . LYS A 1 90 ? 8.860 3.117 6.552 1.00 98.06 90 LYS A CA 1
ATOM 672 C C . LYS A 1 90 ? 7.914 3.481 7.694 1.00 98.06 90 LYS A C 1
ATOM 674 O O . LYS A 1 90 ? 7.596 2.625 8.511 1.00 98.06 90 LYS A O 1
ATOM 679 N N . GLU A 1 91 ? 7.459 4.730 7.743 1.00 98.12 91 GLU A N 1
ATOM 680 C CA . GLU A 1 91 ? 6.500 5.191 8.751 1.00 98.12 91 GLU A CA 1
ATOM 681 C C . GLU A 1 91 ? 5.185 4.401 8.692 1.00 98.12 91 GLU A C 1
ATOM 683 O O . GLU A 1 91 ? 4.723 3.898 9.714 1.00 98.12 91 GLU A O 1
ATOM 688 N N . ALA A 1 92 ? 4.617 4.220 7.497 1.00 98.44 92 ALA A N 1
ATOM 689 C CA . ALA A 1 92 ? 3.391 3.450 7.313 1.00 98.44 92 ALA A CA 1
ATOM 690 C C . ALA A 1 92 ? 3.552 1.994 7.784 1.00 98.44 92 ALA A C 1
ATOM 692 O O . ALA A 1 92 ? 2.705 1.490 8.523 1.00 98.44 92 ALA A O 1
ATOM 693 N N . MET A 1 93 ? 4.660 1.336 7.428 1.00 98.38 93 MET A N 1
ATOM 694 C CA . MET A 1 93 ? 4.950 -0.031 7.875 1.00 98.38 93 MET A CA 1
ATOM 695 C C . MET A 1 93 ? 5.145 -0.125 9.391 1.00 98.38 93 MET A C 1
ATOM 697 O O . MET A 1 93 ? 4.615 -1.043 10.015 1.00 98.38 93 MET A O 1
ATOM 701 N N . ASN A 1 94 ? 5.826 0.847 10.005 1.00 98.00 94 ASN A N 1
ATOM 702 C CA . ASN A 1 94 ? 5.959 0.929 11.464 1.00 98.00 94 ASN A CA 1
ATOM 703 C C . ASN A 1 94 ? 4.600 1.099 12.165 1.00 98.00 94 ASN A C 1
ATOM 705 O O . ASN A 1 94 ? 4.427 0.643 13.294 1.00 98.00 94 ASN A O 1
ATOM 709 N N . ASN A 1 95 ? 3.632 1.718 11.487 1.00 97.69 95 ASN A N 1
ATOM 710 C CA . ASN A 1 95 ? 2.254 1.869 11.950 1.00 97.69 95 ASN A CA 1
ATOM 711 C C . ASN A 1 95 ? 1.344 0.683 11.570 1.00 97.69 95 ASN A C 1
ATOM 713 O O . ASN A 1 95 ? 0.133 0.750 11.774 1.00 97.69 95 ASN A O 1
ATOM 717 N N . GLY A 1 96 ? 1.904 -0.414 11.050 1.00 97.94 96 GLY A N 1
ATOM 718 C CA . GLY A 1 96 ? 1.179 -1.657 10.774 1.00 97.94 96 GLY A CA 1
ATOM 719 C C . GLY A 1 96 ? 0.584 -1.777 9.368 1.00 97.94 96 GLY A C 1
ATOM 720 O O . GLY A 1 96 ? -0.101 -2.759 9.091 1.00 97.94 96 GLY A O 1
ATOM 721 N N . VAL A 1 97 ? 0.851 -0.832 8.460 1.00 98.69 97 VAL A N 1
ATOM 722 C CA . VAL A 1 97 ? 0.426 -0.942 7.056 1.00 98.69 97 VAL A CA 1
ATOM 723 C C . VAL A 1 97 ? 1.293 -1.970 6.326 1.00 98.69 97 VAL A C 1
ATOM 725 O O . VAL A 1 97 ? 2.518 -1.870 6.318 1.00 98.69 97 VAL A O 1
ATOM 728 N N . SER A 1 98 ? 0.675 -2.941 5.653 1.00 98.75 98 SER A N 1
ATOM 729 C CA . SER A 1 98 ? 1.403 -3.900 4.814 1.00 98.75 98 SER A CA 1
ATOM 730 C C . SER A 1 98 ? 1.537 -3.387 3.381 1.00 98.75 98 SER A C 1
ATOM 732 O O . SER A 1 98 ? 0.544 -3.253 2.671 1.00 98.75 98 SER A O 1
ATOM 734 N N . LEU A 1 99 ? 2.770 -3.136 2.941 1.00 98.75 99 LEU A N 1
ATOM 735 C CA . LEU A 1 99 ? 3.087 -2.761 1.561 1.00 98.75 99 LEU A CA 1
ATOM 736 C C . LEU A 1 99 ? 3.409 -4.018 0.739 1.00 98.75 99 LEU A C 1
ATOM 738 O O . LEU A 1 99 ? 4.328 -4.761 1.085 1.00 98.75 99 LEU A O 1
ATOM 742 N N . LEU A 1 100 ? 2.643 -4.266 -0.327 1.00 98.88 100 LEU A N 1
ATOM 743 C CA . LEU A 1 100 ? 2.658 -5.505 -1.108 1.00 98.88 100 LEU A CA 1
ATOM 744 C C . LEU A 1 100 ? 3.019 -5.240 -2.579 1.00 98.88 100 LEU A C 1
ATOM 746 O O . LEU A 1 100 ? 2.223 -4.683 -3.337 1.00 98.88 100 LEU A O 1
ATOM 750 N N . ALA A 1 101 ? 4.194 -5.693 -3.003 1.00 98.62 101 ALA A N 1
ATOM 751 C CA . ALA A 1 101 ? 4.650 -5.646 -4.387 1.00 98.62 101 ALA A CA 1
ATOM 752 C C . ALA A 1 101 ? 4.150 -6.859 -5.193 1.00 98.62 101 ALA A C 1
ATOM 754 O O . ALA A 1 101 ? 4.266 -8.014 -4.777 1.00 98.62 101 ALA A O 1
ATOM 755 N N . CYS A 1 102 ? 3.609 -6.606 -6.384 1.00 98.62 102 CYS A N 1
ATOM 756 C CA . CYS A 1 102 ? 3.169 -7.641 -7.317 1.00 98.62 102 CYS A CA 1
ATOM 757 C C . CYS A 1 102 ? 4.361 -8.341 -7.995 1.00 98.62 102 CYS A C 1
ATOM 759 O O . CYS A 1 102 ? 5.001 -7.766 -8.877 1.00 98.62 102 CYS A O 1
ATOM 761 N N . ALA A 1 103 ? 4.599 -9.616 -7.678 1.00 98.50 103 ALA A N 1
ATOM 762 C CA . ALA A 1 103 ? 5.694 -10.404 -8.247 1.00 98.50 103 ALA A CA 1
ATOM 763 C C . ALA A 1 103 ? 5.597 -10.561 -9.777 1.00 98.50 103 ALA A C 1
ATOM 765 O O . ALA A 1 103 ? 6.613 -10.580 -10.471 1.00 98.50 103 ALA A O 1
ATOM 766 N N . ALA A 1 104 ? 4.387 -10.636 -10.344 1.00 98.12 104 ALA A N 1
ATOM 767 C CA . ALA A 1 104 ? 4.210 -10.638 -11.797 1.00 98.12 104 ALA A CA 1
ATOM 768 C C . ALA A 1 104 ? 4.710 -9.334 -12.447 1.00 98.12 104 ALA A C 1
ATOM 770 O O . ALA A 1 104 ? 5.404 -9.388 -13.462 1.00 98.12 104 ALA A O 1
ATOM 771 N N . THR A 1 105 ? 4.427 -8.181 -11.833 1.00 98.00 105 THR A N 1
ATOM 772 C CA . THR A 1 105 ? 4.946 -6.881 -12.283 1.00 98.00 105 THR A CA 1
ATOM 773 C C . THR A 1 105 ? 6.454 -6.797 -12.082 1.00 98.00 105 THR A C 1
ATOM 775 O O . THR A 1 105 ? 7.154 -6.388 -13.002 1.00 98.00 105 THR A O 1
ATOM 778 N N . MET A 1 106 ? 6.965 -7.242 -10.931 1.00 98.44 106 MET A N 1
ATOM 779 C CA . MET A 1 106 ? 8.405 -7.283 -10.663 1.00 98.44 106 MET A CA 1
ATOM 780 C C . MET A 1 106 ? 9.157 -8.072 -11.740 1.00 98.44 106 MET A C 1
ATOM 782 O O . MET A 1 106 ? 10.122 -7.564 -12.303 1.00 98.44 106 MET A O 1
ATOM 786 N N . ARG A 1 107 ? 8.669 -9.267 -12.108 1.00 98.38 107 ARG A N 1
ATOM 787 C CA . ARG A 1 107 ? 9.259 -10.078 -13.188 1.00 98.38 107 ARG A CA 1
ATOM 788 C C . ARG A 1 107 ? 9.265 -9.348 -14.530 1.00 98.38 107 ARG A C 1
ATOM 790 O O . ARG A 1 107 ? 10.289 -9.350 -15.205 1.00 98.38 107 ARG A O 1
ATOM 797 N N . ALA A 1 108 ? 8.155 -8.707 -14.900 1.00 97.44 108 ALA A N 1
A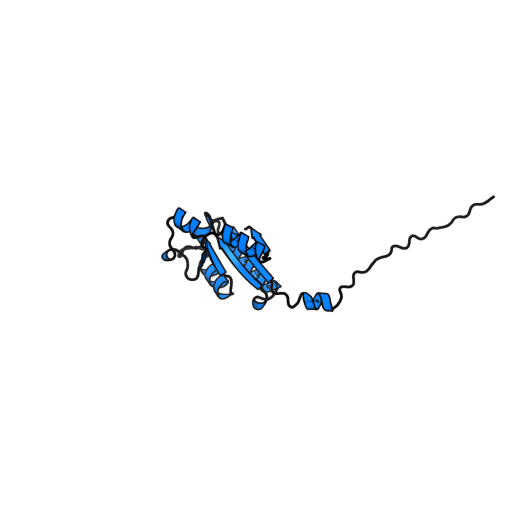TOM 798 C CA . ALA A 1 108 ? 8.063 -7.947 -16.148 1.00 97.44 108 ALA A CA 1
ATOM 799 C C . ALA A 1 108 ? 9.027 -6.745 -16.174 1.00 97.44 108 ALA A C 1
ATOM 801 O O . ALA A 1 108 ? 9.625 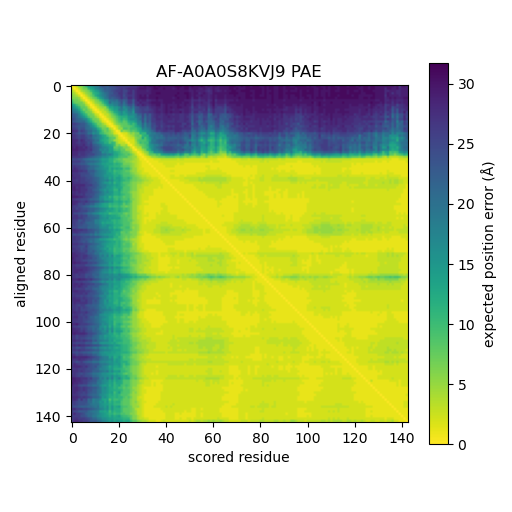-6.457 -17.207 1.00 97.44 108 ALA A O 1
ATOM 802 N N . ALA A 1 109 ? 9.218 -6.087 -15.029 1.00 96.38 109 ALA A N 1
ATOM 803 C CA . ALA A 1 109 ? 10.106 -4.939 -14.865 1.00 96.38 109 ALA A CA 1
ATOM 804 C C . ALA A 1 109 ? 11.565 -5.313 -14.536 1.00 96.38 109 ALA A C 1
ATOM 806 O O . ALA A 1 109 ? 12.391 -4.421 -14.364 1.00 96.38 109 ALA A O 1
ATOM 807 N N . LYS A 1 110 ? 11.892 -6.613 -14.442 1.00 97.00 110 LYS A N 1
ATOM 808 C CA . LYS A 1 110 ? 13.208 -7.129 -14.012 1.00 97.00 110 LYS A CA 1
ATOM 809 C C . LYS A 1 110 ? 13.658 -6.591 -12.644 1.00 97.00 110 LYS A C 1
ATOM 811 O O . LYS A 1 110 ? 14.839 -6.354 -12.423 1.00 97.00 110 LYS A O 1
ATOM 816 N N . ILE A 1 111 ? 12.702 -6.418 -11.738 1.00 96.56 111 ILE A N 1
ATOM 817 C CA . ILE A 1 111 ? 12.909 -5.981 -10.356 1.00 96.56 111 ILE A CA 1
ATOM 818 C C . ILE A 1 111 ? 12.946 -7.214 -9.452 1.00 96.56 111 ILE A C 1
ATOM 820 O O . ILE A 1 111 ? 12.155 -8.147 -9.611 1.00 96.56 111 ILE A O 1
ATOM 824 N N . THR A 1 112 ? 13.846 -7.207 -8.481 1.00 96.88 112 THR A N 1
ATOM 825 C CA . THR A 1 112 ? 13.982 -8.226 -7.441 1.00 96.88 112 THR A CA 1
ATOM 826 C C . THR A 1 112 ? 13.662 -7.637 -6.071 1.00 96.88 112 THR A C 1
ATOM 828 O O . THR A 1 112 ? 13.570 -6.426 -5.902 1.00 96.88 112 THR A O 1
ATOM 831 N N . GLU A 1 113 ? 13.512 -8.486 -5.056 1.00 96.50 113 GLU A N 1
ATOM 832 C CA . GLU A 1 113 ? 13.279 -8.021 -3.681 1.00 96.50 113 GLU A CA 1
ATOM 833 C C . GLU A 1 113 ? 14.422 -7.152 -3.137 1.00 96.50 113 GLU A C 1
ATOM 835 O O . GLU A 1 113 ? 14.184 -6.303 -2.287 1.00 96.50 113 GLU A O 1
ATOM 840 N N . LYS A 1 114 ? 15.647 -7.310 -3.658 1.00 96.44 114 LYS A N 1
ATOM 841 C CA . LYS A 1 114 ? 16.809 -6.494 -3.267 1.00 96.44 114 LYS A CA 1
ATOM 842 C C . LYS A 1 114 ? 16.704 -5.045 -3.736 1.00 96.44 114 LYS A C 1
ATOM 844 O O . LYS A 1 114 ? 17.340 -4.176 -3.153 1.00 96.44 114 LYS A O 1
ATOM 849 N N . ASP A 1 115 ? 15.919 -4.806 -4.781 1.00 96.81 115 ASP A N 1
ATOM 850 C CA . ASP A 1 115 ? 15.687 -3.471 -5.325 1.00 96.81 115 ASP A CA 1
ATOM 851 C C . ASP A 1 115 ? 14.571 -2.742 -4.562 1.00 96.81 115 ASP A C 1
ATOM 853 O O . ASP A 1 115 ? 14.410 -1.530 -4.710 1.00 96.81 115 ASP A O 1
ATOM 857 N N . LEU A 1 116 ? 13.783 -3.470 -3.761 1.00 97.75 116 LEU A N 1
ATOM 858 C CA . LEU A 1 116 ? 12.671 -2.924 -2.993 1.00 97.75 116 LEU A CA 1
ATOM 859 C C . LEU A 1 116 ? 13.143 -2.297 -1.682 1.00 97.75 116 LEU A C 1
ATOM 861 O O . LEU A 1 116 ? 14.135 -2.694 -1.070 1.00 97.75 116 LEU A O 1
ATOM 865 N N . TYR A 1 117 ? 12.372 -1.322 -1.218 1.00 97.31 117 TYR A N 1
ATOM 866 C CA . TYR A 1 117 ? 12.549 -0.728 0.091 1.00 97.31 117 TYR A CA 1
ATOM 867 C C . TYR A 1 117 ? 12.365 -1.787 1.188 1.00 97.31 117 TYR A C 1
ATOM 869 O O . TYR A 1 117 ? 11.447 -2.611 1.141 1.00 97.31 117 TYR A O 1
ATOM 877 N N . GLN A 1 118 ? 13.231 -1.756 2.204 1.00 95.62 118 GLN A N 1
ATOM 878 C CA . GLN A 1 118 ? 13.231 -2.757 3.270 1.00 95.62 118 GLN A CA 1
ATOM 879 C C . GLN A 1 118 ? 11.868 -2.826 3.977 1.00 95.62 118 GLN A C 1
ATOM 881 O O . GLN A 1 118 ? 11.360 -1.817 4.464 1.00 95.62 118 GLN A O 1
ATOM 886 N N . GLY A 1 119 ? 11.310 -4.035 4.077 1.00 95.88 119 GLY A N 1
ATOM 887 C CA . GLY A 1 119 ? 10.020 -4.302 4.725 1.00 95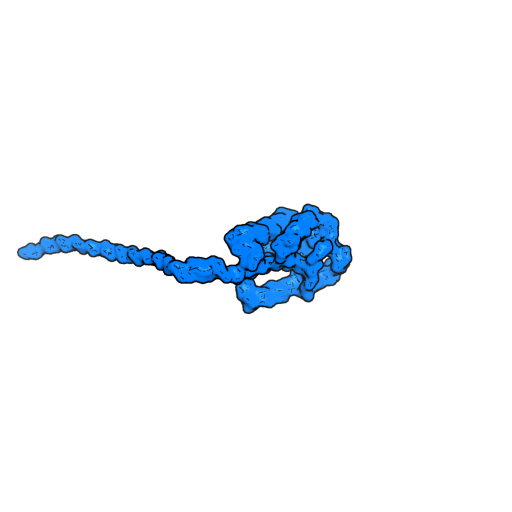.88 119 GLY A CA 1
ATOM 888 C C . GLY A 1 119 ? 8.843 -4.442 3.756 1.00 95.88 119 GLY A C 1
ATOM 889 O O . GLY A 1 119 ? 7.814 -4.993 4.151 1.00 95.88 119 GLY A O 1
ATOM 890 N N . VAL A 1 120 ? 8.998 -4.027 2.491 1.00 98.00 120 VAL A N 1
ATOM 891 C CA . VAL A 1 120 ? 8.021 -4.335 1.438 1.00 98.00 120 VAL A CA 1
ATOM 892 C C . VAL A 1 120 ? 7.945 -5.853 1.263 1.00 98.00 120 VAL A C 1
ATOM 894 O O . VAL A 1 120 ? 8.964 -6.530 1.134 1.00 98.00 120 VAL A O 1
ATOM 897 N N . LYS A 1 121 ? 6.725 -6.392 1.268 1.00 98.31 121 LYS A N 1
ATOM 898 C CA . LYS A 1 121 ? 6.456 -7.818 1.046 1.00 98.31 121 LYS A CA 1
ATOM 899 C C . LYS A 1 121 ? 6.072 -8.053 -0.408 1.00 98.31 121 LYS A C 1
ATOM 901 O O . LYS A 1 121 ? 5.607 -7.141 -1.089 1.00 98.31 121 LYS A O 1
ATOM 906 N N . THR A 1 122 ? 6.194 -9.288 -0.873 1.00 98.38 122 THR A N 1
ATOM 907 C CA . THR A 1 122 ? 5.792 -9.687 -2.224 1.00 98.38 122 THR A CA 1
ATOM 908 C C . THR A 1 122 ? 4.536 -10.556 -2.199 1.00 98.38 122 THR A C 1
ATOM 910 O O . THR A 1 122 ? 4.302 -11.336 -1.276 1.00 98.38 122 THR A O 1
ATOM 913 N N . VAL A 1 123 ? 3.694 -10.412 -3.224 1.00 98.56 123 VAL A N 1
ATOM 914 C CA . VAL A 1 123 ? 2.546 -11.295 -3.488 1.00 98.56 123 VAL A CA 1
ATOM 915 C C . VAL A 1 123 ? 2.615 -11.821 -4.923 1.00 98.56 123 VAL A C 1
ATOM 917 O O . VAL A 1 123 ? 3.074 -11.087 -5.802 1.00 98.56 123 VAL A O 1
ATOM 920 N N . PRO A 1 124 ? 2.131 -13.046 -5.223 1.00 98.06 124 PRO A N 1
ATOM 921 C CA . PRO A 1 124 ? 2.231 -13.618 -6.571 1.00 98.06 124 PRO A CA 1
ATOM 922 C C . PRO A 1 124 ? 1.648 -12.722 -7.678 1.00 98.06 124 PRO A C 1
ATOM 924 O O . PRO A 1 124 ? 2.218 -12.621 -8.766 1.00 98.06 124 PRO A O 1
ATOM 927 N N . GLY A 1 125 ? 0.545 -12.023 -7.386 1.00 97.88 125 GLY A N 1
ATOM 928 C CA . GLY A 1 125 ? -0.064 -11.042 -8.279 1.00 97.88 125 GLY A CA 1
ATOM 929 C C . GLY A 1 125 ? -0.934 -10.037 -7.525 1.00 97.88 125 GLY A C 1
ATOM 930 O O . GLY A 1 125 ? -1.723 -10.421 -6.664 1.00 97.88 125 GLY A O 1
ATOM 931 N N . GLY A 1 126 ? -0.816 -8.751 -7.869 1.00 98.00 126 GLY A N 1
ATOM 932 C CA . GLY A 1 126 ? -1.535 -7.675 -7.182 1.00 98.00 126 GL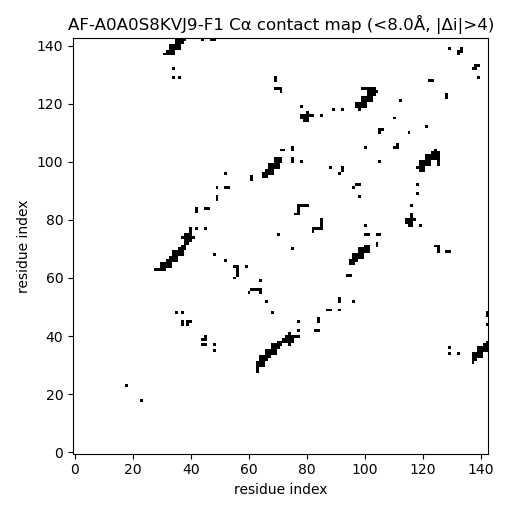Y A CA 1
ATOM 933 C C . GLY A 1 126 ? -3.054 -7.757 -7.356 1.00 98.00 126 GLY A C 1
ATOM 934 O O . GLY A 1 126 ? -3.788 -7.676 -6.380 1.00 98.00 126 GLY A O 1
ATOM 935 N N . VAL A 1 127 ? -3.536 -8.010 -8.579 1.00 98.12 127 VAL A N 1
ATOM 936 C CA . VAL A 1 127 ? -4.983 -8.155 -8.845 1.00 98.12 127 VAL A CA 1
ATOM 937 C C . VAL A 1 127 ? -5.564 -9.389 -8.148 1.00 98.12 127 VAL A C 1
ATOM 939 O O . VAL A 1 127 ? -6.647 -9.316 -7.579 1.00 98.12 127 VAL A O 1
ATOM 942 N N . GLY A 1 128 ? -4.820 -10.500 -8.110 1.00 98.44 128 GLY A N 1
ATOM 943 C CA . GLY A 1 128 ? -5.233 -11.700 -7.376 1.00 98.44 128 GLY A CA 1
ATOM 944 C C . GLY A 1 128 ? -5.327 -11.465 -5.865 1.00 98.44 128 GLY A C 1
ATOM 945 O O . GLY A 1 128 ? -6.267 -11.936 -5.230 1.00 98.44 128 GLY A O 1
ATOM 946 N N . GLN A 1 129 ? -4.407 -10.679 -5.295 1.00 98.62 129 GLN A N 1
ATOM 947 C CA . GLN A 1 129 ? -4.489 -10.265 -3.894 1.00 98.62 129 GLN A CA 1
ATOM 948 C C . GLN A 1 129 ? -5.741 -9.415 -3.632 1.00 98.62 129 GLN A C 1
ATOM 950 O O . GLN A 1 129 ? -6.445 -9.664 -2.658 1.00 98.62 129 GLN A O 1
ATOM 955 N N . ILE A 1 130 ? -6.064 -8.463 -4.516 1.00 98.75 130 ILE A N 1
ATOM 956 C CA . ILE A 1 130 ? -7.283 -7.640 -4.415 1.00 98.75 130 ILE A CA 1
ATOM 957 C C . ILE A 1 130 ? -8.535 -8.512 -4.447 1.00 98.75 130 ILE A C 1
ATOM 959 O O . ILE A 1 130 ? -9.407 -8.349 -3.599 1.00 98.75 130 ILE A O 1
ATOM 963 N N . MET A 1 131 ? -8.613 -9.450 -5.392 1.00 98.62 131 MET A N 1
ATOM 964 C CA . MET A 1 131 ? -9.724 -10.395 -5.500 1.00 98.62 131 MET A CA 1
ATOM 965 C C . MET A 1 131 ? -9.904 -11.180 -4.195 1.00 98.62 131 MET A C 1
ATOM 967 O O . MET A 1 131 ? -10.970 -11.113 -3.592 1.00 98.62 131 MET A O 1
ATOM 971 N N . LYS A 1 132 ? -8.829 -11.798 -3.685 1.00 98.69 132 LYS A N 1
ATOM 972 C CA . LYS A 1 132 ? -8.844 -12.549 -2.421 1.00 98.69 132 LYS A CA 1
ATOM 973 C C . LYS A 1 132 ? -9.304 -11.698 -1.232 1.00 98.69 132 LYS A C 1
ATOM 975 O O . LYS A 1 132 ? -10.024 -12.185 -0.365 1.00 98.69 132 LYS A O 1
ATOM 980 N N . ARG A 1 133 ? -8.863 -10.438 -1.152 1.00 98.69 133 ARG A N 1
ATOM 981 C CA . ARG A 1 133 ? -9.280 -9.519 -0.085 1.00 98.69 133 ARG A CA 1
ATOM 982 C C . ARG A 1 133 ? -10.756 -9.166 -0.204 1.00 98.69 133 ARG A C 1
ATOM 984 O O . ARG A 1 133 ? -11.476 -9.299 0.779 1.00 98.69 133 ARG A O 1
ATOM 991 N N . GLN A 1 134 ? -11.225 -8.790 -1.388 1.00 98.56 134 GLN A N 1
ATOM 992 C CA . GLN A 1 134 ? -12.640 -8.475 -1.598 1.00 98.56 134 GLN A CA 1
ATOM 993 C C . GLN A 1 134 ? -13.557 -9.674 -1.307 1.00 98.56 134 GLN A C 1
ATOM 995 O O . GLN A 1 134 ? -14.580 -9.501 -0.655 1.00 98.56 134 GLN A O 1
ATOM 1000 N N . GLU A 1 135 ? -13.170 -10.893 -1.698 1.00 98.62 135 GLU A N 1
ATOM 1001 C CA . GLU A 1 135 ? -13.895 -12.132 -1.358 1.00 98.62 135 GLU A CA 1
ATOM 1002 C C . GLU A 1 135 ? -13.954 -12.383 0.156 1.00 98.62 135 GLU A C 1
ATOM 1004 O O . GLU A 1 135 ? -14.961 -12.860 0.672 1.00 98.62 135 GLU A O 1
ATOM 1009 N N . ALA A 1 136 ? -12.904 -12.001 0.887 1.00 98.12 136 ALA A N 1
ATOM 1010 C CA . ALA A 1 136 ? -12.877 -12.011 2.350 1.00 98.12 136 ALA A CA 1
ATOM 1011 C C . ALA A 1 136 ? -13.634 -10.825 2.988 1.00 98.12 136 ALA A C 1
ATOM 1013 O O . ALA A 1 136 ? -13.526 -10.594 4.193 1.00 98.12 136 ALA A O 1
ATOM 1014 N N . GLY A 1 137 ? -14.378 -10.051 2.194 1.00 97.94 137 GLY A N 1
ATOM 1015 C CA . GLY A 1 137 ? -15.171 -8.910 2.642 1.00 97.94 137 GLY A CA 1
ATOM 1016 C C . GLY A 1 137 ? -14.383 -7.612 2.805 1.00 97.94 137 GLY A C 1
ATOM 1017 O O . GLY A 1 137 ? -14.876 -6.702 3.472 1.00 97.94 137 GLY A O 1
ATOM 1018 N N . TRP A 1 138 ? -13.167 -7.511 2.254 1.00 98.56 138 TRP A N 1
ATOM 1019 C CA . TRP A 1 138 ? -12.350 -6.303 2.380 1.00 98.56 138 TRP A CA 1
ATOM 1020 C C . TRP A 1 138 ? -12.867 -5.143 1.548 1.00 98.56 138 TRP A C 1
ATOM 1022 O O . TRP A 1 138 ? -13.241 -5.306 0.388 1.00 98.56 138 TRP A O 1
ATOM 1032 N N . THR A 1 139 ? -12.784 -3.942 2.123 1.00 98.56 139 THR A N 1
ATOM 1033 C CA . THR A 1 139 ? -13.017 -2.704 1.384 1.00 98.56 139 THR A CA 1
ATOM 1034 C C . THR A 1 139 ? -11.883 -2.489 0.389 1.00 98.56 139 THR A C 1
ATOM 1036 O O . THR A 1 139 ? -10.706 -2.519 0.754 1.00 98.56 139 THR A O 1
ATOM 1039 N N . TYR A 1 140 ? -12.233 -2.238 -0.867 1.00 98.62 140 TYR A N 1
ATOM 1040 C CA . TYR A 1 140 ? -11.284 -1.927 -1.928 1.00 98.62 140 TYR A CA 1
ATOM 1041 C C . TYR A 1 140 ? -11.298 -0.434 -2.250 1.00 98.62 140 TYR A C 1
ATOM 1043 O O . TYR A 1 140 ? -12.358 0.146 -2.484 1.00 98.62 140 TYR A O 1
ATOM 1051 N N . ILE A 1 141 ? -10.114 0.179 -2.301 1.00 98.56 141 ILE A N 1
ATOM 1052 C CA . ILE A 1 141 ? -9.946 1.580 -2.696 1.00 98.56 141 ILE A CA 1
ATOM 1053 C C . ILE A 1 141 ? -8.873 1.671 -3.781 1.00 98.56 141 ILE A C 1
ATOM 1055 O O . ILE A 1 141 ? -7.718 1.299 -3.570 1.00 98.56 141 ILE A O 1
ATOM 1059 N N . LYS A 1 142 ? -9.240 2.201 -4.950 1.00 97.88 142 LYS A N 1
ATOM 1060 C CA . LYS A 1 142 ? -8.285 2.527 -6.014 1.00 97.88 142 LYS A CA 1
ATOM 1061 C C . LYS A 1 142 ? -7.687 3.911 -5.770 1.00 97.88 142 LYS A C 1
ATOM 1063 O O . LYS A 1 142 ? -8.430 4.853 -5.509 1.00 97.88 142 LYS A O 1
ATOM 1068 N N . ILE A 1 143 ? -6.367 4.006 -5.916 1.00 96.06 143 ILE A N 1
ATOM 1069 C CA . ILE A 1 143 ? -5.605 5.261 -5.967 1.00 96.06 143 ILE A CA 1
ATOM 1070 C C . ILE A 1 143 ? -5.033 5.456 -7.371 1.00 96.06 143 ILE A C 1
ATOM 1072 O O . ILE A 1 143 ? -4.535 4.452 -7.943 1.00 96.06 143 ILE A O 1
#